Protein AF-A0A1W9T4Q8-F1 (afdb_monomer_lite)

pLDDT: mean 78.29, std 15.4, range [43.72, 95.75]

Radius of gyration: 30.04 Å; chains: 1; bounding box: 105×47×65 Å

Foldseek 3Di:
DDPPDDDPVVVVVVVVVVVVVVVVVVVVVVCVVVVPPPPPPPQPFDWQDDQLQLAQDQDVSADPFAIFTDRPVVPVVPDDPPLQQADDDPRDGPDDPVPDDPPPPCSDPSVAAGSPDPRTPVNSCLVSQLVVLVVLVVVVDDPPPDDPSVVVDDPPSDRRDNDRCSGRVDDSPPDDD

Structure (mmCIF, N/CA/C/O backbone):
data_AF-A0A1W9T4Q8-F1
#
_entry.id   AF-A0A1W9T4Q8-F1
#
loop_
_atom_site.group_PDB
_atom_site.id
_atom_site.type_symbol
_atom_site.label_atom_id
_atom_site.label_alt_id
_atom_site.label_comp_id
_atom_site.label_asym_id
_atom_site.label_entity_id
_atom_site.label_seq_id
_atom_site.pdbx_PDB_ins_code
_atom_site.Cartn_x
_atom_site.Cartn_y
_atom_site.Cartn_z
_atom_site.occupancy
_atom_site.B_iso_or_equiv
_atom_site.auth_seq_id
_atom_site.auth_comp_id
_atom_site.auth_asym_id
_atom_site.auth_atom_id
_atom_site.pdbx_PDB_model_num
ATOM 1 N N . MET A 1 1 ? 83.096 -18.795 -22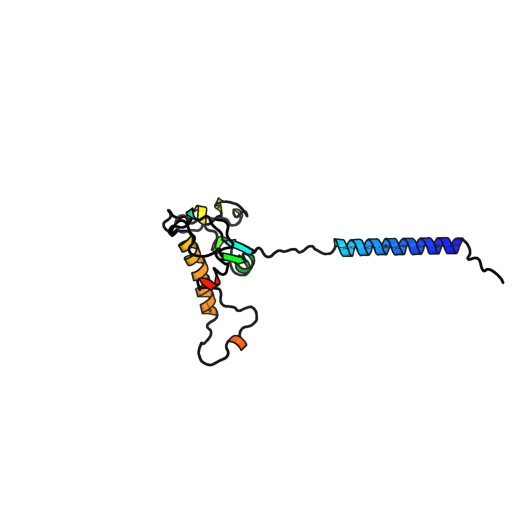.748 1.00 44.22 1 MET A N 1
ATOM 2 C CA . MET A 1 1 ? 81.707 -18.544 -22.304 1.00 44.22 1 MET A CA 1
ATOM 3 C C . MET A 1 1 ? 80.786 -18.872 -23.478 1.00 44.22 1 MET A C 1
ATOM 5 O O . MET A 1 1 ? 80.723 -18.096 -24.418 1.00 44.22 1 MET A O 1
ATOM 9 N N . ILE A 1 2 ? 80.210 -20.081 -23.525 1.00 46.19 2 ILE A N 1
ATOM 10 C CA . ILE A 1 2 ? 79.411 -20.547 -24.677 1.00 46.19 2 ILE A CA 1
ATOM 11 C C . ILE A 1 2 ? 77.985 -20.009 -24.522 1.00 46.19 2 ILE A C 1
ATOM 13 O O . ILE A 1 2 ? 77.239 -20.465 -23.655 1.00 46.19 2 ILE A O 1
ATOM 17 N N . LEU A 1 3 ? 77.610 -19.033 -25.349 1.00 53.00 3 LEU A N 1
ATOM 18 C CA . LEU A 1 3 ? 76.241 -18.530 -25.433 1.00 53.00 3 LEU A CA 1
ATOM 19 C C . LEU A 1 3 ? 75.368 -19.594 -26.116 1.00 53.00 3 LEU A C 1
ATOM 21 O O . LEU A 1 3 ? 75.405 -19.774 -27.331 1.00 53.00 3 LEU A O 1
ATOM 25 N N . ARG A 1 4 ? 74.591 -20.343 -25.323 1.00 55.97 4 ARG A N 1
ATOM 26 C CA . ARG A 1 4 ? 73.547 -21.244 -25.835 1.00 55.97 4 ARG A CA 1
ATOM 27 C C . ARG A 1 4 ? 72.401 -20.405 -26.409 1.00 55.97 4 ARG A C 1
ATOM 29 O O . ARG A 1 4 ? 71.456 -20.069 -25.697 1.00 55.97 4 ARG A O 1
ATOM 36 N N . HIS A 1 5 ? 72.472 -20.069 -27.692 1.00 61.81 5 HIS A N 1
ATOM 37 C CA . HIS A 1 5 ? 71.336 -19.495 -28.411 1.00 61.81 5 HIS A CA 1
ATOM 38 C C . HIS A 1 5 ? 70.244 -20.565 -28.561 1.00 61.81 5 HIS A C 1
ATOM 40 O O . HIS A 1 5 ? 70.493 -21.653 -29.080 1.00 61.81 5 HIS A O 1
ATOM 46 N N . ARG A 1 6 ? 69.034 -20.291 -28.049 1.00 60.47 6 ARG A N 1
ATOM 47 C CA . ARG A 1 6 ? 67.893 -21.206 -28.212 1.00 60.47 6 ARG A CA 1
ATOM 48 C C . ARG A 1 6 ? 67.550 -21.310 -29.705 1.00 60.47 6 ARG A C 1
ATOM 50 O O . ARG A 1 6 ? 67.482 -20.274 -30.361 1.00 60.47 6 ARG A O 1
ATOM 57 N N . PRO A 1 7 ? 67.306 -22.517 -30.244 1.00 64.44 7 PRO A N 1
ATOM 58 C CA . PRO A 1 7 ? 67.001 -22.687 -31.659 1.00 64.44 7 PRO A CA 1
ATOM 59 C C . PRO A 1 7 ? 65.702 -21.956 -32.022 1.00 64.44 7 PRO A C 1
ATOM 61 O O . PRO A 1 7 ? 64.695 -22.083 -31.325 1.00 64.44 7 PRO A O 1
ATOM 64 N N . TRP A 1 8 ? 65.729 -21.211 -33.128 1.00 57.06 8 TRP A N 1
ATOM 65 C CA . TRP A 1 8 ? 64.662 -20.321 -33.610 1.00 57.06 8 TRP A CA 1
ATOM 66 C C . TRP A 1 8 ? 63.258 -20.969 -33.609 1.00 57.06 8 TRP A C 1
ATOM 68 O O . TRP A 1 8 ? 62.307 -20.392 -33.087 1.00 57.06 8 TRP A O 1
ATOM 78 N N . LYS A 1 9 ? 63.147 -22.244 -34.013 1.00 59.69 9 LYS A N 1
ATOM 79 C CA . LYS A 1 9 ? 61.883 -23.016 -33.986 1.00 59.69 9 LYS A CA 1
ATOM 80 C C . LYS A 1 9 ? 61.285 -23.220 -32.582 1.00 59.69 9 LYS A C 1
ATOM 82 O O . LYS A 1 9 ? 60.075 -23.387 -32.443 1.00 59.69 9 LYS A O 1
ATOM 87 N N . VAL A 1 10 ? 62.109 -23.240 -31.531 1.00 63.06 10 VAL A N 1
ATOM 88 C CA . VAL A 1 10 ? 61.643 -23.350 -30.134 1.00 63.06 10 VAL A CA 1
ATOM 89 C C . VAL A 1 10 ? 61.103 -22.007 -29.646 1.00 63.06 10 VAL A C 1
ATOM 91 O O . VAL A 1 10 ? 60.123 -21.983 -28.905 1.00 63.06 10 VAL A O 1
ATOM 94 N N . GLN A 1 11 ? 61.682 -20.891 -30.094 1.00 61.97 11 GLN A N 1
ATOM 95 C CA . GLN A 1 11 ? 61.203 -19.554 -29.740 1.00 61.97 11 GLN A CA 1
ATOM 96 C C . GLN A 1 11 ? 59.838 -19.253 -30.373 1.00 61.97 11 GLN A C 1
ATOM 98 O O . GLN A 1 11 ? 58.956 -18.760 -29.673 1.00 61.97 11 GLN A O 1
ATOM 103 N N . GLU A 1 12 ? 59.620 -19.634 -31.634 1.00 67.00 12 GLU A N 1
ATOM 104 C CA . GLU A 1 12 ? 58.322 -19.471 -32.306 1.00 67.00 12 GLU A CA 1
ATOM 105 C C . GLU A 1 12 ? 57.217 -20.313 -31.663 1.00 67.00 12 GLU A C 1
ATOM 107 O O . GLU A 1 12 ? 56.138 -19.797 -31.376 1.00 67.00 12 GLU A O 1
ATOM 112 N N . LYS A 1 13 ? 57.493 -21.590 -31.352 1.00 66.31 13 LYS A N 1
ATOM 113 C CA . LYS A 1 13 ? 56.533 -22.445 -30.636 1.00 66.31 13 LYS A CA 1
ATOM 114 C C . LYS A 1 13 ? 56.183 -21.873 -29.265 1.00 66.31 13 LYS A C 1
ATOM 116 O O . LYS A 1 13 ? 55.012 -21.839 -28.904 1.00 66.31 13 LYS A O 1
ATOM 121 N N . MET A 1 14 ? 57.172 -21.391 -28.512 1.00 65.44 14 MET A N 1
ATOM 122 C CA . MET A 1 14 ? 56.931 -20.748 -27.217 1.00 65.44 14 MET A CA 1
ATOM 123 C C . MET A 1 14 ? 56.132 -19.445 -27.354 1.00 65.44 14 MET A C 1
ATOM 125 O O . MET A 1 14 ? 55.281 -19.172 -26.510 1.00 65.44 14 MET A O 1
ATOM 129 N N . TYR A 1 15 ? 56.373 -18.655 -28.403 1.00 70.75 15 TYR A N 1
ATOM 130 C CA . TYR A 1 15 ? 55.613 -17.438 -28.692 1.00 70.75 15 TYR A CA 1
ATOM 131 C C . TYR A 1 15 ? 54.149 -17.752 -29.032 1.00 70.75 15 TYR A C 1
ATOM 133 O O . TYR A 1 15 ? 53.247 -17.145 -28.457 1.00 70.75 15 TYR A O 1
ATOM 141 N N . PHE A 1 16 ? 53.900 -18.759 -29.873 1.00 68.69 16 PHE A N 1
ATOM 142 C CA . PHE A 1 16 ? 52.547 -19.194 -30.238 1.00 68.69 16 PHE A CA 1
ATOM 143 C C . PHE A 1 16 ? 51.767 -19.754 -29.039 1.00 68.69 16 PHE A C 1
ATOM 145 O O . PHE A 1 16 ? 50.599 -19.428 -28.849 1.00 68.69 16 PHE A O 1
ATOM 152 N N . GLN A 1 17 ? 52.426 -20.542 -28.183 1.00 72.81 17 GLN A N 1
ATOM 153 C CA . GLN A 1 17 ? 51.824 -21.089 -26.961 1.00 72.81 17 GLN A CA 1
ATOM 154 C C . GLN A 1 17 ? 51.472 -19.987 -25.950 1.00 72.81 17 GLN A C 1
ATOM 156 O O . GLN A 1 17 ? 50.377 -19.988 -25.395 1.00 72.81 17 GLN A O 1
ATOM 161 N N . LYS A 1 18 ? 52.352 -18.992 -25.765 1.00 75.06 18 LYS A N 1
ATOM 162 C CA . LYS A 1 18 ? 52.059 -17.820 -24.924 1.00 75.06 18 LYS A CA 1
ATOM 163 C C . LYS A 1 18 ? 50.916 -16.982 -25.496 1.00 75.06 18 LYS A C 1
ATOM 165 O O . LYS A 1 18 ? 50.028 -16.596 -24.748 1.00 75.06 18 LYS A O 1
ATOM 170 N N . LYS A 1 19 ? 50.898 -16.740 -26.811 1.00 79.69 19 LYS A N 1
ATOM 171 C CA . LYS A 1 19 ? 49.820 -16.002 -27.486 1.00 79.69 19 LYS A CA 1
ATOM 172 C C . LYS A 1 19 ? 48.462 -16.685 -27.287 1.00 79.69 19 LYS A C 1
ATOM 174 O O . LYS A 1 19 ? 47.516 -16.020 -26.887 1.00 79.69 19 LYS A O 1
ATOM 179 N N . ASN A 1 20 ? 48.380 -18.002 -27.480 1.00 78.19 20 ASN A N 1
ATOM 180 C CA . ASN A 1 20 ? 47.142 -18.761 -27.274 1.00 78.19 20 ASN A CA 1
ATOM 181 C C . ASN A 1 20 ? 46.705 -18.788 -25.800 1.00 78.19 20 ASN A C 1
ATOM 183 O O . ASN A 1 20 ? 45.507 -18.736 -25.522 1.00 78.19 20 ASN A O 1
ATOM 187 N N . PHE A 1 21 ? 47.656 -18.808 -24.859 1.00 86.88 21 PHE A N 1
ATOM 188 C CA . PHE A 1 21 ? 47.375 -18.685 -23.428 1.00 86.88 21 PHE A CA 1
ATOM 189 C C . PHE A 1 21 ? 46.749 -17.325 -23.088 1.00 86.88 21 PHE A C 1
ATOM 191 O O . PHE A 1 21 ? 45.697 -17.285 -22.459 1.00 86.88 21 PHE A O 1
ATOM 198 N N . TYR A 1 22 ? 47.332 -16.219 -23.564 1.00 88.69 22 TYR A N 1
ATOM 199 C CA . TYR A 1 22 ? 46.775 -14.881 -23.334 1.00 88.69 22 TYR A CA 1
ATOM 200 C C . TYR A 1 22 ? 45.426 -14.678 -24.030 1.00 88.69 22 TYR A C 1
ATOM 202 O O . TYR A 1 22 ? 44.530 -14.095 -23.432 1.00 88.69 22 TYR A O 1
ATOM 210 N N . ILE A 1 23 ? 45.244 -15.201 -25.248 1.00 86.88 23 ILE A N 1
ATOM 211 C CA . ILE A 1 23 ? 43.948 -15.171 -25.944 1.00 86.88 23 ILE A CA 1
ATOM 212 C C . ILE A 1 23 ? 42.888 -15.911 -25.118 1.00 86.88 23 ILE A C 1
ATOM 214 O O . ILE A 1 23 ? 41.817 -15.366 -24.875 1.00 86.88 23 ILE A O 1
ATOM 218 N N . SER A 1 24 ? 43.202 -17.110 -24.622 1.00 85.06 24 SER A N 1
ATOM 219 C CA . SER A 1 24 ? 42.275 -17.889 -23.788 1.00 85.06 24 SER A CA 1
ATOM 220 C C . SER A 1 24 ? 41.942 -17.170 -22.477 1.00 85.06 24 SER A C 1
ATOM 222 O O . SER A 1 24 ? 40.789 -17.160 -22.060 1.00 85.06 24 SER A O 1
ATOM 224 N N . LEU A 1 25 ? 42.927 -16.515 -21.854 1.00 87.94 25 LEU A N 1
ATOM 225 C CA . LEU A 1 25 ? 42.742 -15.748 -20.620 1.00 87.94 25 LEU A CA 1
ATOM 226 C C . LEU A 1 25 ? 41.835 -14.526 -20.846 1.00 87.94 25 LEU A C 1
ATOM 228 O O . LEU A 1 25 ? 40.964 -14.257 -20.025 1.00 87.94 25 LEU A O 1
ATOM 232 N N . VAL A 1 26 ? 41.972 -13.843 -21.988 1.00 87.56 26 VAL A N 1
ATOM 233 C CA . VAL A 1 26 ? 41.084 -12.738 -22.390 1.00 87.56 26 VAL A CA 1
ATOM 234 C C . VAL A 1 26 ? 39.660 -13.231 -22.653 1.00 87.56 26 VAL A C 1
ATOM 236 O O . VAL A 1 26 ? 38.717 -12.595 -22.195 1.00 87.56 26 VAL A O 1
ATOM 239 N N . PHE A 1 27 ? 39.483 -14.372 -23.328 1.00 85.31 27 PHE A N 1
ATOM 240 C CA . PHE A 1 27 ? 38.151 -14.950 -23.540 1.00 85.31 27 PHE A CA 1
ATOM 241 C C . PHE A 1 27 ? 37.481 -15.357 -22.221 1.00 85.31 27 PHE A C 1
ATOM 243 O O . PHE A 1 27 ? 36.312 -15.046 -22.019 1.00 85.31 27 PHE A O 1
ATOM 250 N N . ILE A 1 28 ? 38.212 -15.985 -21.295 1.00 84.88 28 ILE A N 1
ATOM 251 C CA . ILE A 1 28 ? 37.684 -16.343 -19.968 1.00 84.88 28 ILE A CA 1
ATOM 252 C C . ILE A 1 28 ? 37.300 -15.088 -19.179 1.00 84.88 28 ILE A C 1
ATOM 254 O O . ILE A 1 28 ? 36.233 -15.057 -18.575 1.00 84.88 28 ILE A O 1
ATOM 258 N N . LEU A 1 29 ? 38.124 -14.037 -19.218 1.00 82.56 29 LEU A N 1
ATOM 259 C CA . LEU A 1 29 ? 37.812 -12.766 -18.567 1.00 82.56 29 LEU A CA 1
ATOM 260 C C . LEU A 1 29 ? 36.574 -12.101 -19.191 1.00 82.56 29 LEU A C 1
ATOM 262 O O . LEU A 1 29 ? 35.736 -11.578 -18.469 1.00 82.56 29 LEU A O 1
ATOM 266 N N . PHE A 1 30 ? 36.423 -12.169 -20.516 1.00 81.06 30 PHE A N 1
ATOM 267 C CA . PHE A 1 30 ? 35.246 -11.657 -21.217 1.00 81.06 30 PHE A CA 1
ATOM 268 C C . PHE A 1 30 ? 33.970 -12.398 -20.804 1.00 81.06 30 PHE A C 1
ATOM 270 O O . PHE A 1 30 ? 32.985 -11.750 -20.476 1.00 81.06 30 PHE A O 1
ATOM 277 N N . PHE A 1 31 ? 33.992 -13.733 -20.726 1.00 74.94 31 PHE A N 1
ATOM 278 C CA . PHE A 1 31 ? 32.846 -14.509 -20.237 1.00 74.94 31 PHE A CA 1
ATOM 279 C C . PHE A 1 31 ? 32.599 -14.340 -18.731 1.00 74.94 31 PHE A C 1
ATOM 281 O O . PHE A 1 31 ? 31.451 -14.375 -18.308 1.00 74.94 31 PHE A O 1
ATOM 288 N N . ALA A 1 32 ? 33.634 -14.110 -17.921 1.00 74.19 32 ALA A N 1
ATOM 289 C CA . ALA A 1 32 ? 33.480 -13.832 -16.494 1.00 74.19 32 ALA A CA 1
ATOM 290 C C . ALA A 1 32 ? 32.894 -12.437 -16.222 1.00 74.19 32 ALA A C 1
ATOM 292 O O . ALA A 1 32 ? 32.194 -12.268 -15.233 1.00 74.19 32 ALA A O 1
ATOM 293 N N . VAL A 1 33 ? 33.163 -11.451 -17.086 1.00 70.50 33 VAL A N 1
ATOM 294 C CA . VAL A 1 33 ? 32.613 -10.088 -16.977 1.00 70.50 33 VAL A CA 1
ATOM 295 C C . VAL A 1 33 ? 31.235 -9.981 -17.641 1.00 70.50 33 VAL A C 1
ATOM 297 O O . VAL A 1 33 ? 30.344 -9.360 -17.078 1.00 70.50 33 VAL A O 1
ATOM 300 N N . ALA A 1 34 ? 31.030 -10.610 -18.803 1.00 65.69 34 ALA A N 1
ATOM 301 C CA . ALA A 1 34 ? 29.749 -10.607 -19.520 1.00 65.69 34 ALA A CA 1
ATOM 302 C C . ALA A 1 34 ? 28.736 -11.628 -18.970 1.00 65.69 34 ALA A C 1
ATOM 304 O O . ALA A 1 34 ? 27.548 -11.530 -19.253 1.00 65.69 34 ALA A O 1
ATOM 305 N N . GLY A 1 35 ? 29.206 -12.622 -18.211 1.00 59.62 35 GLY A N 1
ATOM 306 C CA . GLY A 1 35 ? 28.391 -13.658 -17.582 1.00 59.62 35 GLY A CA 1
ATOM 307 C C . GLY A 1 35 ? 27.988 -13.349 -16.145 1.00 59.62 35 GLY A C 1
ATOM 308 O O . GLY A 1 35 ? 27.420 -14.227 -15.505 1.00 59.62 35 GLY A O 1
ATOM 309 N N . ILE A 1 36 ? 28.273 -12.148 -15.625 1.00 64.94 36 ILE A N 1
ATOM 310 C CA . ILE A 1 36 ? 27.591 -11.648 -14.429 1.00 64.94 36 ILE A CA 1
ATOM 311 C C . ILE A 1 36 ? 26.190 -11.297 -14.915 1.00 64.94 36 ILE A C 1
ATOM 313 O O . ILE A 1 36 ? 26.052 -10.306 -15.636 1.00 64.94 36 ILE A O 1
ATOM 317 N N . PRO A 1 37 ? 25.149 -12.086 -14.591 1.00 58.78 37 PRO A N 1
ATOM 318 C CA . PRO A 1 37 ? 23.805 -11.628 -14.847 1.00 58.78 37 PRO A CA 1
ATOM 319 C C . PRO A 1 37 ? 23.693 -10.351 -14.031 1.00 58.78 37 PRO A C 1
ATOM 321 O O . PRO A 1 37 ? 23.827 -10.375 -12.805 1.00 58.78 37 PRO A O 1
ATOM 324 N N . THR A 1 38 ? 23.474 -9.224 -14.692 1.00 57.25 38 THR A N 1
ATOM 325 C CA . THR A 1 38 ? 22.870 -8.072 -14.040 1.00 57.25 38 THR A CA 1
ATOM 326 C C . THR A 1 38 ? 21.437 -8.469 -13.711 1.00 57.25 38 THR A C 1
ATOM 328 O O . THR A 1 38 ? 20.487 -7.983 -14.312 1.00 57.25 38 THR A O 1
ATOM 331 N N . ALA A 1 39 ? 21.286 -9.393 -12.765 1.00 54.00 39 ALA A N 1
ATOM 332 C CA . ALA A 1 39 ? 20.088 -9.580 -11.982 1.00 54.00 39 ALA A CA 1
ATOM 333 C C . ALA A 1 39 ? 20.026 -8.392 -11.017 1.00 54.00 39 ALA A C 1
ATOM 335 O O . ALA A 1 39 ? 20.160 -8.528 -9.806 1.00 54.00 39 ALA A O 1
ATOM 336 N N . LEU A 1 40 ? 19.865 -7.197 -11.583 1.00 55.59 40 LEU A N 1
ATOM 337 C CA . LEU A 1 40 ? 19.152 -6.130 -10.912 1.00 55.59 40 LEU A CA 1
ATOM 338 C C . LEU A 1 40 ? 17.671 -6.483 -11.072 1.00 55.59 40 LEU A C 1
ATOM 340 O O . LEU A 1 40 ? 16.945 -5.805 -11.785 1.00 55.59 40 LEU A O 1
ATOM 344 N N . ALA A 1 41 ? 17.242 -7.592 -10.467 1.00 53.41 41 ALA A N 1
ATOM 345 C CA . ALA A 1 41 ? 15.853 -7.694 -10.063 1.00 53.41 41 ALA A CA 1
ATOM 346 C C . ALA A 1 41 ? 15.737 -6.671 -8.930 1.00 53.41 41 ALA A C 1
ATOM 348 O O . ALA A 1 41 ? 16.078 -6.952 -7.782 1.00 53.41 41 ALA A O 1
ATOM 349 N N . GLN A 1 42 ? 15.499 -5.412 -9.300 1.00 51.94 42 GLN A N 1
ATOM 350 C CA . GLN A 1 42 ? 15.128 -4.405 -8.325 1.00 51.94 42 GLN A CA 1
ATOM 351 C C . GLN A 1 42 ? 13.761 -4.840 -7.838 1.00 51.94 42 GLN A C 1
ATOM 353 O O . GLN A 1 42 ? 12.854 -4.956 -8.652 1.00 51.94 42 GLN A O 1
ATOM 358 N N . THR A 1 43 ? 13.650 -5.110 -6.542 1.00 57.94 43 THR A N 1
ATOM 359 C CA . THR A 1 43 ? 12.351 -5.297 -5.911 1.00 57.94 43 THR A CA 1
ATOM 360 C C . THR A 1 43 ? 11.507 -4.077 -6.254 1.00 57.94 43 THR A C 1
ATOM 362 O O . THR A 1 43 ? 11.933 -2.953 -5.961 1.00 57.94 43 THR A O 1
ATOM 365 N N . GLU A 1 44 ? 10.370 -4.268 -6.913 1.00 70.81 44 GLU A N 1
ATOM 366 C CA . GLU A 1 44 ? 9.442 -3.178 -7.228 1.00 70.81 44 GLU A CA 1
ATOM 367 C C . GLU A 1 44 ? 8.807 -2.631 -5.939 1.00 70.81 44 GLU A C 1
ATOM 369 O O . GLU A 1 44 ? 7.720 -3.005 -5.495 1.00 70.81 44 GLU A O 1
ATOM 374 N N . GLU A 1 45 ? 9.535 -1.730 -5.282 1.00 80.56 45 GLU A N 1
ATOM 375 C CA . GLU A 1 45 ? 8.982 -0.865 -4.252 1.00 80.56 45 GLU A CA 1
ATOM 376 C C . GLU A 1 45 ? 8.257 0.297 -4.933 1.00 80.56 45 GLU A C 1
ATOM 378 O O . GLU A 1 45 ? 8.871 1.224 -5.467 1.00 80.56 45 GLU A O 1
ATOM 383 N N . ILE A 1 46 ? 6.930 0.252 -4.898 1.00 87.00 46 ILE A N 1
ATOM 384 C CA . ILE A 1 46 ? 6.058 1.287 -5.439 1.00 87.00 46 ILE A CA 1
ATOM 385 C C . ILE A 1 46 ? 5.820 2.338 -4.358 1.00 87.00 46 ILE A C 1
ATOM 387 O O . ILE A 1 46 ? 5.512 2.030 -3.207 1.00 87.00 46 ILE A O 1
ATOM 391 N N . LEU A 1 47 ? 5.924 3.614 -4.722 1.00 90.62 47 LEU A N 1
ATOM 392 C CA . LEU A 1 47 ? 5.509 4.702 -3.846 1.00 90.62 47 LEU A CA 1
ATOM 393 C C . LEU A 1 47 ? 4.039 5.039 -4.119 1.00 90.62 47 LEU A C 1
ATOM 395 O O . LEU A 1 47 ? 3.720 5.666 -5.128 1.00 90.62 47 LEU A O 1
ATOM 399 N N . LEU A 1 48 ? 3.144 4.695 -3.191 1.00 91.00 48 LEU A N 1
ATOM 400 C CA . LEU A 1 48 ? 1.733 5.077 -3.266 1.00 91.00 48 LEU A CA 1
ATOM 401 C C . LEU A 1 48 ? 1.588 6.568 -2.939 1.00 91.00 48 LEU A C 1
ATOM 403 O O . LEU A 1 48 ? 1.461 6.983 -1.781 1.00 91.00 48 LEU A O 1
ATOM 407 N N . ASN A 1 49 ? 1.644 7.379 -3.992 1.00 89.94 49 ASN A N 1
ATOM 408 C CA . ASN A 1 49 ? 1.681 8.833 -3.948 1.00 89.94 49 ASN A CA 1
ATOM 409 C C . ASN A 1 49 ? 0.682 9.414 -4.960 1.00 89.94 49 ASN A C 1
ATOM 411 O O . ASN A 1 49 ? 1.062 9.830 -6.046 1.00 89.94 49 ASN A O 1
ATOM 415 N N . HIS A 1 50 ? -0.597 9.420 -4.592 1.00 88.50 50 HIS A N 1
ATOM 416 C CA . HIS A 1 50 ? -1.668 9.942 -5.441 1.00 88.50 50 HIS A CA 1
ATOM 417 C C . HIS A 1 50 ? -1.853 11.451 -5.267 1.00 88.50 50 HIS A C 1
ATOM 419 O O . HIS A 1 50 ? -1.547 12.002 -4.202 1.00 88.50 50 HIS A O 1
ATOM 425 N N . ASP A 1 51 ? -2.402 12.098 -6.294 1.00 86.44 51 ASP A N 1
ATOM 426 C CA . ASP A 1 51 ? -2.692 13.529 -6.290 1.00 86.44 51 ASP A CA 1
ATOM 427 C C . ASP A 1 51 ? -3.621 13.925 -5.146 1.00 86.44 51 ASP A C 1
ATOM 429 O O . ASP A 1 51 ? -4.497 13.175 -4.710 1.00 86.44 51 ASP A O 1
ATOM 433 N N . ILE A 1 52 ? -3.431 15.143 -4.642 1.00 83.69 52 ILE A N 1
ATOM 434 C CA . ILE A 1 52 ? -4.189 15.624 -3.489 1.00 83.69 52 ILE A CA 1
ATOM 435 C C . ILE A 1 52 ? -5.694 15.731 -3.780 1.00 83.69 52 ILE A C 1
ATOM 437 O O . ILE A 1 52 ? -6.513 15.477 -2.896 1.00 83.69 52 ILE A O 1
ATOM 441 N N . ASP A 1 53 ? -6.065 16.001 -5.030 1.00 84.88 53 ASP A N 1
ATOM 442 C CA . ASP A 1 53 ? -7.457 16.127 -5.478 1.00 84.88 53 ASP A CA 1
ATOM 443 C C . ASP A 1 53 ? -8.237 14.800 -5.431 1.00 84.88 53 ASP A C 1
ATOM 445 O O . ASP A 1 53 ? -9.474 14.794 -5.421 1.00 84.88 53 ASP A O 1
ATOM 449 N N . CYS A 1 54 ? -7.530 13.670 -5.334 1.00 85.06 54 CYS A N 1
ATOM 450 C CA . CYS A 1 54 ? -8.117 12.345 -5.149 1.00 85.06 54 CYS A CA 1
ATOM 451 C C . CYS A 1 54 ? -8.720 12.144 -3.749 1.00 85.06 54 CYS A C 1
ATOM 453 O O . CYS A 1 54 ? -9.539 11.247 -3.552 1.00 85.06 54 CYS A O 1
ATOM 455 N N . PHE A 1 55 ? -8.340 12.967 -2.768 1.00 85.38 55 PHE A N 1
ATOM 456 C CA . PHE A 1 55 ? -8.750 12.814 -1.374 1.00 85.38 55 PHE A CA 1
ATOM 457 C C . PHE A 1 55 ? -9.873 13.788 -1.010 1.00 85.38 55 PHE A C 1
ATOM 459 O O . PHE A 1 55 ? -9.813 14.978 -1.314 1.00 85.38 55 PHE A O 1
ATOM 466 N N . GLN A 1 56 ? -10.904 13.307 -0.307 1.00 76.56 56 GLN A N 1
ATOM 467 C CA . GLN A 1 56 ? -12.048 14.142 0.080 1.00 76.56 56 GLN A CA 1
ATOM 468 C C . GLN A 1 56 ? -11.698 15.166 1.180 1.00 76.56 56 GLN A C 1
ATOM 470 O O . GLN A 1 56 ? -12.348 16.207 1.298 1.00 76.56 56 GLN A O 1
ATOM 475 N N . LYS A 1 57 ? -10.674 14.891 2.004 1.00 67.75 57 LYS A N 1
ATOM 476 C CA . LYS A 1 57 ? -10.357 15.658 3.220 1.00 67.75 57 LYS A CA 1
ATOM 477 C C . LYS A 1 57 ? -8.964 16.293 3.190 1.00 67.75 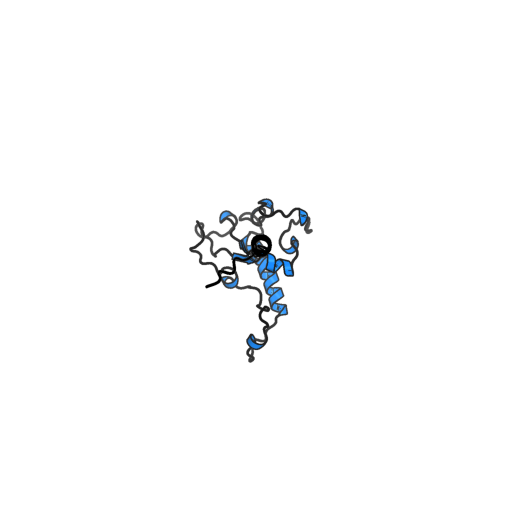57 LYS A C 1
ATOM 479 O O . LYS A 1 57 ? -8.067 15.918 3.953 1.00 67.75 57 LYS A O 1
ATOM 484 N N . ASN A 1 58 ? -8.826 17.347 2.396 1.00 65.56 58 ASN A N 1
ATOM 485 C CA . ASN A 1 58 ? -7.617 18.167 2.357 1.00 65.56 58 ASN A CA 1
ATOM 486 C C . ASN A 1 58 ? -7.747 19.334 3.340 1.00 65.56 58 ASN A C 1
ATOM 488 O O . ASN A 1 58 ? -8.530 20.260 3.142 1.00 65.56 58 ASN A O 1
ATOM 492 N N . ILE A 1 59 ? -6.999 19.292 4.445 1.00 60.69 59 ILE A N 1
ATOM 493 C CA . ILE A 1 59 ? -6.937 20.432 5.367 1.00 60.69 59 ILE A CA 1
ATOM 494 C C . ILE A 1 59 ? -5.985 21.452 4.742 1.00 60.69 59 ILE A C 1
ATOM 496 O O . ILE A 1 59 ? -4.773 21.244 4.773 1.00 60.69 59 ILE A O 1
ATOM 500 N N . ASN A 1 60 ? -6.527 22.546 4.200 1.00 66.94 60 ASN A N 1
ATOM 501 C CA . ASN A 1 60 ? -5.768 23.616 3.536 1.00 66.94 60 ASN A CA 1
ATOM 502 C C . ASN A 1 60 ? -4.863 23.101 2.399 1.00 66.94 60 ASN A C 1
ATOM 504 O O . ASN A 1 60 ? -3.678 23.435 2.389 1.00 66.94 60 ASN A O 1
ATOM 508 N N . ASP A 1 61 ? -5.383 22.232 1.525 1.00 70.00 61 ASP A N 1
ATOM 509 C CA . ASP A 1 61 ? -4.629 21.645 0.403 1.00 70.00 61 ASP A CA 1
ATOM 510 C C . ASP A 1 61 ? -3.332 20.950 0.845 1.00 70.00 61 ASP A C 1
ATOM 512 O O . ASP A 1 61 ? -2.309 20.965 0.167 1.00 70.00 61 ASP A O 1
ATOM 516 N N . LYS A 1 62 ? -3.359 20.327 2.032 1.00 74.50 62 LYS A N 1
ATOM 517 C CA . LYS A 1 62 ? -2.248 19.521 2.546 1.00 74.50 62 LYS A CA 1
ATOM 518 C C . LYS A 1 62 ? -2.700 18.116 2.889 1.00 74.50 62 LYS A C 1
ATOM 520 O O . LYS A 1 62 ? -3.679 17.914 3.611 1.00 74.50 62 LYS A O 1
ATOM 525 N N . ARG A 1 63 ? -1.885 17.144 2.480 1.00 78.31 63 ARG A N 1
ATOM 526 C CA . ARG A 1 63 ? -2.036 15.747 2.896 1.00 78.31 63 ARG A CA 1
ATOM 527 C C . ARG A 1 63 ? -1.863 15.614 4.401 1.00 78.31 63 ARG A C 1
ATOM 529 O O . ARG A 1 63 ? -0.964 16.216 4.998 1.00 78.31 63 ARG A O 1
ATOM 536 N N . GLN A 1 64 ? -2.708 14.816 5.040 1.00 84.06 64 GLN A N 1
ATOM 537 C CA . GLN A 1 64 ? -2.633 14.604 6.489 1.00 84.06 64 GLN A CA 1
ATOM 538 C C . GLN A 1 64 ? -1.480 13.672 6.878 1.00 84.06 64 GLN A C 1
ATOM 540 O O . GLN A 1 64 ? -0.905 13.827 7.957 1.00 84.06 64 GLN A O 1
ATOM 545 N N . ARG A 1 65 ? -1.115 12.744 5.988 1.00 87.88 65 ARG A N 1
ATOM 546 C CA . ARG A 1 65 ? -0.041 11.759 6.151 1.00 87.88 65 ARG A CA 1
ATOM 547 C C . ARG A 1 65 ? 0.883 11.762 4.932 1.00 87.88 65 ARG A C 1
ATOM 549 O O . ARG A 1 65 ? 0.529 12.306 3.888 1.00 87.88 65 ARG A O 1
ATOM 556 N N . SER A 1 66 ? 2.079 11.209 5.099 1.00 89.88 66 SER A N 1
ATOM 557 C CA . SER A 1 66 ? 3.038 11.003 4.014 1.00 89.88 66 SER A CA 1
ATOM 558 C C . SER A 1 66 ? 2.604 9.861 3.092 1.00 89.88 66 SER A C 1
ATOM 560 O O . SER A 1 66 ? 1.713 9.083 3.430 1.00 89.88 66 SER A O 1
ATOM 562 N N . ALA A 1 67 ? 3.228 9.774 1.919 1.00 92.06 67 ALA A N 1
ATOM 563 C CA . ALA A 1 67 ? 3.059 8.647 1.010 1.00 92.06 67 ALA A CA 1
ATOM 564 C C . ALA A 1 67 ? 3.494 7.325 1.670 1.00 92.06 67 ALA A C 1
ATOM 566 O O . ALA A 1 67 ? 4.250 7.320 2.648 1.00 92.06 67 ALA A O 1
ATOM 567 N N . VAL A 1 68 ? 2.996 6.214 1.134 1.00 93.50 68 VAL A N 1
ATOM 568 C CA . VAL A 1 68 ? 3.267 4.866 1.648 1.00 93.50 68 VAL A CA 1
ATOM 569 C C . VAL A 1 68 ? 4.203 4.151 0.683 1.00 93.50 68 VAL A C 1
ATOM 571 O O . VAL A 1 68 ? 3.941 4.117 -0.516 1.00 93.50 68 VAL A O 1
ATOM 574 N N . MET A 1 69 ? 5.287 3.585 1.210 1.00 92.19 69 MET A N 1
ATOM 575 C CA . MET A 1 69 ? 6.111 2.632 0.464 1.00 92.19 69 MET A CA 1
ATOM 576 C C . MET A 1 69 ? 5.378 1.294 0.418 1.00 92.19 69 MET A C 1
ATOM 578 O O . MET A 1 69 ? 4.966 0.781 1.460 1.00 92.19 69 MET A O 1
ATOM 582 N N . PHE A 1 70 ? 5.219 0.740 -0.775 1.00 91.38 70 PHE A N 1
ATOM 583 C CA . PHE A 1 70 ? 4.462 -0.472 -1.024 1.00 91.38 70 PHE A CA 1
ATOM 584 C C . PHE A 1 70 ? 5.327 -1.484 -1.788 1.00 91.38 70 PHE A C 1
ATOM 586 O O . PHE A 1 70 ? 5.585 -1.292 -2.974 1.00 91.38 70 PHE A O 1
ATOM 593 N N . PRO A 1 71 ? 5.808 -2.550 -1.127 1.00 90.81 71 PRO A N 1
ATOM 594 C CA . PRO A 1 71 ? 6.557 -3.609 -1.796 1.00 90.81 71 PRO A CA 1
ATOM 595 C C . PRO A 1 71 ? 5.573 -4.513 -2.552 1.00 90.81 71 PRO A C 1
ATOM 597 O O . PRO A 1 71 ? 4.987 -5.413 -1.947 1.00 90.81 71 PRO A O 1
ATOM 600 N N . HIS A 1 72 ? 5.339 -4.252 -3.839 1.00 89.81 72 HIS A N 1
ATOM 601 C CA . HIS A 1 72 ? 4.295 -4.937 -4.612 1.00 89.81 72 HIS A CA 1
ATOM 602 C C . HIS A 1 72 ? 4.592 -6.436 -4.758 1.00 89.81 72 HIS A C 1
ATOM 604 O O . HIS A 1 72 ? 3.768 -7.256 -4.355 1.00 89.81 72 HIS A O 1
ATOM 610 N N . GLU A 1 73 ? 5.822 -6.789 -5.142 1.00 88.06 73 GLU A N 1
ATOM 611 C CA . GLU A 1 73 ? 6.330 -8.170 -5.184 1.00 88.06 73 GLU A CA 1
ATOM 612 C C . GLU A 1 73 ? 6.057 -8.970 -3.898 1.00 88.06 73 GLU A C 1
ATOM 614 O O . GLU A 1 73 ? 5.647 -10.125 -3.963 1.00 88.06 73 GLU A O 1
ATOM 619 N N . LEU A 1 74 ? 6.228 -8.358 -2.718 1.00 88.31 74 LEU A N 1
ATOM 620 C CA . LEU A 1 74 ? 6.000 -9.043 -1.437 1.00 88.31 74 LEU A CA 1
ATOM 621 C C . LEU A 1 74 ? 4.539 -9.483 -1.269 1.00 88.31 74 LEU A C 1
ATOM 623 O O . LEU A 1 74 ? 4.259 -10.478 -0.603 1.00 88.31 74 LEU A O 1
ATOM 627 N N . HIS A 1 75 ? 3.600 -8.724 -1.831 1.00 90.62 75 HIS A N 1
ATOM 628 C CA . HIS A 1 75 ? 2.180 -9.050 -1.759 1.00 90.62 75 HIS A CA 1
ATOM 629 C C . HIS A 1 75 ? 1.811 -10.153 -2.756 1.00 90.62 75 HIS A C 1
ATOM 631 O O . HIS A 1 75 ? 0.965 -10.986 -2.437 1.00 90.62 75 HIS A O 1
ATOM 637 N N . MET A 1 76 ? 2.493 -10.218 -3.902 1.00 90.19 76 MET A N 1
ATOM 638 C CA . MET A 1 76 ? 2.252 -11.226 -4.945 1.00 90.19 76 MET A CA 1
ATOM 639 C C . MET A 1 76 ? 2.660 -12.650 -4.531 1.00 90.19 76 MET A C 1
ATOM 641 O O . MET A 1 76 ? 2.242 -13.621 -5.152 1.00 90.19 76 MET A O 1
ATOM 645 N N . ASP A 1 77 ? 3.415 -12.812 -3.439 1.00 88.00 77 ASP A N 1
ATOM 646 C CA . ASP A 1 77 ? 3.695 -14.134 -2.859 1.00 88.00 77 ASP A CA 1
ATOM 647 C C . ASP A 1 77 ? 2.428 -14.841 -2.331 1.00 88.00 77 ASP A C 1
ATOM 649 O O . ASP A 1 77 ? 2.430 -16.062 -2.140 1.00 88.00 77 ASP A O 1
ATOM 653 N N . GLN A 1 78 ? 1.374 -14.083 -1.998 1.00 86.69 78 GLN A N 1
ATOM 654 C CA . GLN A 1 78 ? 0.171 -14.603 -1.328 1.00 86.69 78 GLN A CA 1
ATOM 655 C C . GLN A 1 78 ? -1.154 -14.078 -1.889 1.00 86.69 78 GLN A C 1
ATOM 657 O O . GLN A 1 78 ? -2.191 -14.625 -1.514 1.00 86.69 78 GLN A O 1
ATOM 662 N N . LEU A 1 79 ? -1.127 -13.031 -2.712 1.00 92.44 79 LEU A N 1
ATOM 663 C CA . LEU A 1 79 ? -2.302 -12.372 -3.277 1.00 92.44 79 LEU A CA 1
ATOM 664 C C . LEU A 1 79 ? -2.239 -12.401 -4.802 1.00 92.44 79 LEU A C 1
ATOM 666 O O . LEU A 1 79 ? -1.155 -12.323 -5.380 1.00 92.44 79 LEU A O 1
ATOM 670 N N . ASP A 1 80 ? -3.408 -12.454 -5.425 1.00 93.75 80 ASP A N 1
ATOM 671 C CA . ASP A 1 80 ? -3.570 -12.353 -6.870 1.00 93.75 80 ASP A CA 1
ATOM 672 C C . ASP A 1 80 ? -3.762 -10.885 -7.290 1.00 93.75 80 ASP A C 1
ATOM 674 O O . ASP A 1 80 ? -4.189 -10.034 -6.503 1.00 93.75 80 ASP A O 1
ATOM 678 N N . CYS A 1 81 ? -3.502 -10.568 -8.563 1.00 92.75 81 CYS A N 1
ATOM 679 C CA . CYS A 1 81 ? -3.641 -9.204 -9.089 1.00 92.75 81 CYS A CA 1
ATOM 680 C C . CYS A 1 81 ? -5.045 -8.628 -8.833 1.00 92.75 81 CYS A C 1
ATOM 682 O O . CYS A 1 81 ? -5.191 -7.455 -8.475 1.00 92.75 81 CYS A O 1
ATOM 684 N N . LEU A 1 82 ? -6.068 -9.482 -8.954 1.00 94.81 82 LEU A N 1
ATOM 685 C CA . LEU A 1 82 ? -7.476 -9.114 -8.815 1.00 94.81 82 LEU A CA 1
ATOM 686 C C . LEU A 1 82 ? -7.960 -8.965 -7.362 1.00 94.81 82 LEU A C 1
ATOM 688 O O . LEU A 1 82 ? -9.073 -8.484 -7.137 1.00 94.81 82 LEU A O 1
ATOM 692 N N . ASP A 1 83 ? -7.136 -9.335 -6.374 1.00 94.12 83 ASP A N 1
ATOM 693 C CA . ASP A 1 83 ? -7.425 -9.052 -4.962 1.00 94.12 83 ASP A CA 1
ATOM 694 C C . ASP A 1 83 ? -7.329 -7.548 -4.675 1.00 94.12 83 ASP A C 1
ATOM 696 O O . ASP A 1 83 ? -8.027 -7.024 -3.804 1.00 94.12 83 ASP A O 1
ATOM 700 N N . CYS A 1 84 ? -6.481 -6.845 -5.431 1.00 93.31 84 CYS A N 1
ATOM 701 C CA . CYS A 1 84 ? -6.297 -5.402 -5.335 1.00 93.31 84 CYS A CA 1
ATOM 702 C C . CYS A 1 84 ? -6.953 -4.668 -6.504 1.00 93.31 84 CYS A C 1
ATOM 704 O O . CYS A 1 84 ? -7.742 -3.746 -6.283 1.00 93.31 84 CYS A O 1
ATOM 706 N N . HIS A 1 85 ? -6.646 -5.076 -7.736 1.00 93.38 85 HIS A N 1
ATOM 707 C CA . HIS A 1 85 ? -7.187 -4.458 -8.938 1.00 93.38 85 HIS A CA 1
ATOM 708 C C . HIS A 1 85 ? -8.563 -5.024 -9.255 1.00 93.38 85 HIS A C 1
ATOM 710 O O . HIS A 1 85 ? -8.743 -6.219 -9.462 1.00 93.38 85 HIS A O 1
ATOM 716 N N . HIS A 1 86 ? -9.564 -4.158 -9.300 1.00 94.62 86 HIS A N 1
ATOM 717 C CA . HIS A 1 86 ? -10.924 -4.606 -9.522 1.00 94.62 86 HIS A CA 1
ATOM 718 C C . HIS A 1 86 ? -11.727 -3.608 -10.334 1.00 94.62 86 HIS A C 1
ATOM 720 O O . HIS A 1 86 ? -11.559 -2.395 -10.219 1.00 94.62 86 HIS A O 1
ATOM 726 N N . ILE A 1 87 ? -12.676 -4.150 -11.088 1.00 93.56 87 ILE A N 1
ATOM 727 C CA . ILE A 1 87 ? -13.777 -3.408 -11.686 1.00 93.56 87 ILE A CA 1
ATOM 728 C C . ILE A 1 87 ? -15.040 -4.183 -11.341 1.00 93.56 87 ILE A C 1
ATOM 730 O O . ILE A 1 87 ? -15.274 -5.268 -11.862 1.00 93.56 87 ILE A O 1
ATOM 734 N N . TYR A 1 88 ? -15.843 -3.649 -10.422 1.00 91.25 88 TYR A N 1
ATOM 735 C CA . TYR A 1 88 ? -17.069 -4.316 -9.994 1.00 91.25 88 TYR A CA 1
ATOM 736 C C . TYR A 1 88 ? -18.270 -3.874 -10.826 1.00 91.25 88 TYR A C 1
ATOM 738 O O . TYR A 1 88 ? -18.707 -2.725 -10.741 1.00 91.25 88 TYR A O 1
ATOM 746 N N . GLU A 1 89 ? -18.881 -4.823 -11.531 1.00 93.38 89 GLU A N 1
ATOM 747 C CA . GLU A 1 89 ? -20.166 -4.649 -12.202 1.00 93.38 89 GLU A CA 1
ATOM 748 C C . GLU A 1 89 ? -21.179 -5.650 -11.647 1.00 93.38 89 GLU A C 1
ATOM 750 O O . GLU A 1 89 ? -20.934 -6.849 -11.576 1.00 93.38 89 GLU A O 1
ATOM 755 N N . ASN A 1 90 ? -22.339 -5.160 -11.196 1.00 92.94 90 ASN A N 1
ATOM 756 C CA . ASN A 1 90 ? -23.397 -5.987 -10.591 1.00 92.94 90 ASN A CA 1
ATOM 757 C C . ASN A 1 90 ? -22.936 -6.892 -9.426 1.00 92.94 90 ASN A C 1
ATOM 759 O O . ASN A 1 90 ? -23.598 -7.877 -9.106 1.00 92.94 90 ASN A O 1
ATOM 763 N N . GLY A 1 91 ? -21.846 -6.518 -8.751 1.00 91.44 91 GLY A N 1
ATOM 764 C CA . GLY A 1 91 ? -21.280 -7.261 -7.623 1.00 91.44 91 GLY A CA 1
ATOM 765 C C . GLY A 1 91 ? -20.247 -8.322 -8.007 1.00 91.44 91 GLY A C 1
ATOM 766 O O . GLY A 1 91 ? -19.736 -8.988 -7.112 1.00 91.44 91 GLY A O 1
ATOM 767 N N . GLU A 1 92 ? -19.914 -8.458 -9.289 1.00 94.88 92 GLU A N 1
ATOM 768 C CA . GLU A 1 92 ? -18.858 -9.345 -9.781 1.00 94.88 92 GLU A CA 1
ATOM 769 C C . GLU A 1 92 ? -17.662 -8.516 -10.252 1.00 94.88 92 GLU A C 1
ATOM 771 O O . GLU A 1 92 ? -17.845 -7.446 -10.837 1.00 94.88 92 GLU A O 1
ATOM 776 N N . ASN A 1 93 ? -16.441 -8.977 -9.961 1.00 94.56 93 ASN A N 1
ATOM 777 C CA . ASN A 1 93 ? -15.241 -8.377 -10.538 1.00 94.56 93 ASN A CA 1
ATOM 778 C C . ASN A 1 93 ? -15.148 -8.844 -11.995 1.00 94.56 93 ASN A C 1
ATOM 780 O O . ASN A 1 93 ? -15.013 -10.041 -12.243 1.00 94.56 93 ASN A O 1
ATOM 784 N N . VAL A 1 94 ? -15.283 -7.912 -12.934 1.00 95.31 94 VAL A N 1
ATOM 785 C CA . VAL A 1 94 ? -15.257 -8.179 -14.381 1.00 95.31 94 VAL A CA 1
ATOM 786 C C . VAL A 1 94 ? -13.906 -7.851 -15.016 1.00 95.31 94 VAL A C 1
ATOM 788 O O . VAL A 1 94 ? -13.768 -7.981 -16.228 1.00 95.31 94 VAL A O 1
ATOM 791 N N . LEU A 1 95 ? -12.930 -7.407 -14.218 1.00 94.38 95 LEU A N 1
ATOM 792 C CA . LEU A 1 95 ? -11.582 -7.114 -14.688 1.00 94.38 95 LEU A CA 1
ATOM 793 C C . LEU A 1 95 ? -10.840 -8.409 -15.043 1.00 94.38 95 LEU A C 1
ATOM 795 O O . LEU A 1 95 ? -10.815 -9.347 -14.244 1.00 94.38 95 LEU A O 1
ATOM 799 N N . ASP A 1 96 ? -10.221 -8.427 -16.219 1.00 93.31 96 ASP A N 1
ATOM 800 C CA . ASP A 1 96 ? -9.263 -9.452 -16.623 1.00 93.31 96 ASP A CA 1
ATOM 801 C C . ASP A 1 96 ? -7.856 -9.007 -16.188 1.00 93.31 96 ASP A C 1
ATOM 803 O O . ASP A 1 96 ? -7.482 -7.845 -16.352 1.00 93.31 96 ASP A O 1
ATOM 807 N N . ASP A 1 97 ? -7.076 -9.908 -15.589 1.00 91.25 97 ASP A N 1
ATOM 808 C CA . ASP A 1 97 ? -5.726 -9.582 -15.120 1.00 91.25 97 ASP A CA 1
ATOM 809 C C . ASP A 1 97 ? -4.764 -9.278 -16.278 1.00 91.25 97 ASP A C 1
ATOM 811 O O . ASP A 1 97 ? -3.788 -8.552 -16.092 1.00 91.25 97 ASP A O 1
ATOM 815 N N . SER A 1 98 ? -5.068 -9.764 -17.483 1.00 91.12 98 SER A N 1
ATOM 816 C CA . SER A 1 98 ? -4.306 -9.464 -18.695 1.00 91.12 98 SER A CA 1
ATOM 817 C C . SER A 1 98 ? -4.476 -8.030 -19.202 1.00 91.12 98 SER A C 1
ATOM 819 O O . SER A 1 98 ? -3.646 -7.581 -19.993 1.00 91.12 98 SER A O 1
ATOM 821 N N . ASP A 1 99 ? -5.483 -7.303 -18.709 1.00 90.25 99 ASP A N 1
ATOM 822 C CA . ASP A 1 99 ? -5.691 -5.882 -19.003 1.00 90.25 99 ASP A CA 1
ATOM 823 C C . ASP A 1 99 ? -4.871 -4.964 -18.070 1.00 90.25 99 ASP A C 1
ATOM 825 O O . ASP A 1 99 ? -4.897 -3.741 -18.210 1.00 90.25 99 ASP A O 1
ATOM 829 N N . LEU A 1 100 ? -4.138 -5.524 -17.099 1.00 90.38 100 LEU A N 1
ATOM 830 C CA . LEU A 1 100 ? -3.302 -4.753 -16.182 1.00 90.38 100 LEU A CA 1
ATOM 831 C C . LEU A 1 100 ? -1.949 -4.420 -16.813 1.00 90.38 100 LEU A C 1
ATOM 833 O O . LEU A 1 100 ? -1.018 -5.227 -16.812 1.00 90.38 100 LEU A O 1
ATOM 837 N N . GLU A 1 101 ? -1.826 -3.186 -17.295 1.00 85.88 101 GLU A N 1
ATOM 838 C CA . GLU A 1 101 ? -0.572 -2.642 -17.813 1.00 85.88 101 GLU A CA 1
ATOM 839 C C . GLU A 1 101 ? 0.079 -1.666 -16.819 1.00 85.88 101 GLU A C 1
ATOM 841 O O . GLU A 1 101 ? -0.550 -0.749 -16.282 1.00 85.88 101 GLU A O 1
ATOM 846 N N . GLU A 1 102 ? 1.381 -1.842 -16.576 1.00 80.81 102 GLU A N 1
ATOM 847 C CA . GLU A 1 102 ? 2.144 -0.924 -15.731 1.00 80.81 102 GLU A CA 1
ATOM 848 C C . GLU A 1 102 ? 2.141 0.490 -16.336 1.00 80.81 102 GLU A C 1
ATOM 850 O O . GLU A 1 102 ? 2.517 0.704 -17.490 1.00 80.81 102 GLU A O 1
ATOM 855 N N . GLY A 1 103 ? 1.752 1.477 -15.529 1.00 77.31 103 GLY A N 1
ATOM 856 C CA . GLY A 1 103 ? 1.701 2.878 -15.944 1.00 77.31 103 GLY A CA 1
ATOM 857 C C . GLY A 1 103 ? 0.414 3.284 -16.663 1.00 77.31 103 GLY A C 1
ATOM 858 O O . GLY A 1 103 ? 0.291 4.459 -17.019 1.00 77.31 103 GLY A O 1
ATOM 859 N N . ASP A 1 104 ? -0.547 2.373 -16.834 1.00 84.25 104 ASP A N 1
ATOM 860 C CA . ASP A 1 104 ? -1.881 2.724 -17.314 1.00 84.25 104 ASP A CA 1
ATOM 861 C C . ASP A 1 104 ? -2.609 3.602 -16.269 1.00 84.25 104 ASP A C 1
ATOM 863 O O . ASP A 1 104 ? -2.787 3.190 -15.114 1.00 84.25 104 ASP A O 1
ATOM 867 N N . PRO A 1 105 ? -3.022 4.836 -16.623 1.00 78.06 105 PRO A N 1
ATOM 868 C CA . PRO A 1 105 ? -3.771 5.698 -15.715 1.00 78.06 105 PRO A CA 1
ATOM 869 C C . PRO A 1 105 ? -5.125 5.115 -15.290 1.00 78.06 105 PRO A C 1
ATOM 871 O O . PRO A 1 105 ? -5.598 5.456 -14.203 1.00 78.06 105 PRO A O 1
ATOM 874 N N . ASP A 1 106 ? -5.741 4.247 -16.094 1.00 79.44 106 ASP A N 1
ATOM 875 C CA . ASP A 1 106 ? -7.043 3.653 -15.786 1.00 79.44 106 ASP A CA 1
ATOM 876 C C . ASP A 1 106 ? -6.930 2.608 -14.663 1.00 79.44 106 ASP A C 1
ATOM 878 O O . ASP A 1 106 ? -7.847 2.475 -13.847 1.00 79.44 106 ASP A O 1
ATOM 882 N N . VAL A 1 107 ? -5.754 1.985 -14.522 1.00 82.44 107 VAL A N 1
ATOM 883 C CA . VAL A 1 107 ? -5.395 1.056 -13.434 1.00 82.44 107 VAL A CA 1
ATOM 884 C C . VAL A 1 107 ? -5.155 1.787 -12.099 1.00 82.44 107 VAL A C 1
ATOM 886 O O . VAL A 1 107 ? -5.160 1.170 -11.029 1.00 82.44 107 VAL A O 1
ATOM 889 N N . SER A 1 108 ? -4.992 3.118 -12.115 1.00 88.62 108 SER A N 1
ATOM 890 C CA . SER A 1 108 ? -4.842 3.911 -10.890 1.00 88.62 108 SER A CA 1
ATOM 891 C C . SER A 1 108 ? -6.101 3.855 -10.032 1.00 88.62 108 SER A C 1
ATOM 893 O O . SER A 1 108 ? -7.191 4.190 -10.485 1.00 88.62 108 SER A O 1
ATOM 895 N N . CYS A 1 109 ? -5.949 3.586 -8.734 1.00 91.69 109 CYS A N 1
ATOM 896 C CA . CYS A 1 109 ? -7.069 3.592 -7.795 1.00 91.69 109 CYS A CA 1
ATOM 897 C C . CYS A 1 109 ? -7.840 4.926 -7.819 1.00 91.69 109 CYS A C 1
ATOM 899 O O . CYS A 1 109 ? -9.056 4.929 -7.656 1.00 91.69 109 CYS A O 1
ATOM 901 N N . CYS A 1 110 ? -7.155 6.056 -8.059 1.00 91.75 110 CYS A N 1
ATOM 902 C CA . CYS A 1 110 ? -7.790 7.375 -8.111 1.00 91.75 110 CYS A CA 1
ATOM 903 C C . CYS A 1 110 ? -8.701 7.584 -9.334 1.00 91.75 110 CYS A C 1
ATOM 905 O O . CYS A 1 110 ? -9.608 8.421 -9.271 1.00 91.75 110 CYS A O 1
ATOM 907 N N . SER A 1 111 ? -8.517 6.820 -10.419 1.00 90.69 111 SER A N 1
ATOM 908 C CA . SER A 1 111 ? -9.364 6.923 -11.618 1.00 90.69 111 SER A CA 1
ATOM 909 C C . SER A 1 111 ? -10.845 6.758 -11.246 1.00 90.69 111 SER A C 1
ATOM 911 O O . SER A 1 111 ? -11.697 7.552 -11.657 1.00 90.69 111 SER A O 1
ATOM 913 N N . CYS A 1 112 ? -11.122 5.807 -10.347 1.00 91.06 112 CYS A N 1
ATOM 914 C CA . CYS A 1 112 ? -12.459 5.475 -9.867 1.00 91.06 112 CYS A CA 1
ATOM 915 C C . CYS A 1 112 ? -12.708 5.861 -8.399 1.00 91.06 112 CYS A C 1
ATOM 917 O O . CYS A 1 112 ? -13.820 6.266 -8.072 1.00 91.06 112 CYS A O 1
ATOM 919 N N . HIS A 1 113 ? -11.712 5.785 -7.511 1.00 92.38 113 HIS A N 1
ATOM 920 C CA . HIS A 1 113 ? -11.823 6.189 -6.104 1.00 92.38 113 HIS A CA 1
ATOM 921 C C . HIS A 1 113 ? -11.245 7.588 -5.897 1.00 92.38 113 HIS A C 1
ATOM 923 O O . HIS A 1 113 ? -10.070 7.752 -5.593 1.00 92.38 113 HIS A O 1
ATOM 929 N N . ASN A 1 114 ? -12.076 8.617 -6.030 1.00 90.94 114 ASN A N 1
ATOM 930 C CA . ASN A 1 114 ? -11.655 10.012 -5.895 1.00 90.94 114 ASN A CA 1
ATOM 931 C C . ASN A 1 114 ? -12.511 10.772 -4.873 1.00 90.94 114 ASN A C 1
ATOM 933 O O . ASN A 1 114 ? -13.429 10.236 -4.257 1.00 90.94 114 ASN A O 1
ATOM 937 N N . SER A 1 115 ? -12.236 12.063 -4.697 1.00 87.62 115 SER A N 1
ATOM 938 C CA . SER A 1 115 ? -12.906 12.915 -3.707 1.00 87.62 115 SER A CA 1
ATOM 939 C C . SER A 1 115 ? -14.425 13.049 -3.897 1.00 87.62 115 SER A C 1
ATOM 941 O O . SER A 1 115 ? -15.125 13.507 -2.988 1.00 87.62 115 SER A O 1
ATOM 943 N N . LYS A 1 116 ? -14.950 12.664 -5.067 1.00 87.88 116 LYS A N 1
ATOM 944 C CA . LYS A 1 116 ? -16.374 12.753 -5.420 1.00 87.88 116 LYS A CA 1
ATOM 945 C C 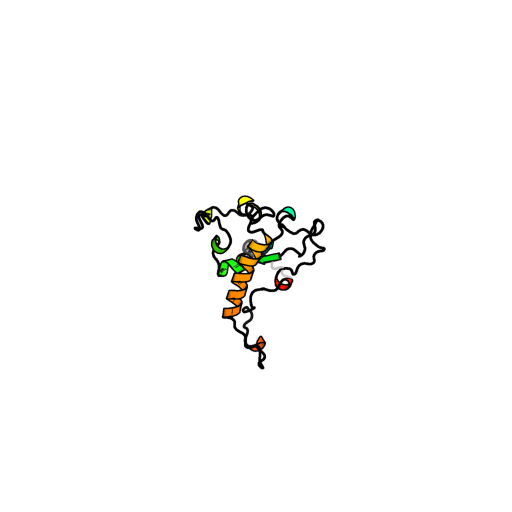. LYS A 1 116 ? -17.098 11.412 -5.333 1.00 87.88 116 LYS A C 1
ATOM 947 O O . LYS A 1 116 ? -18.324 11.393 -5.463 1.00 87.88 116 LYS A O 1
ATOM 952 N N . THR A 1 117 ? -16.386 10.304 -5.141 1.00 89.25 117 THR A N 1
ATOM 953 C CA . THR A 1 117 ? -16.994 8.974 -5.078 1.00 89.25 117 THR A CA 1
ATOM 954 C C . THR A 1 117 ? -17.436 8.620 -3.666 1.00 89.25 117 THR A C 1
ATOM 956 O O . THR A 1 117 ? -17.012 9.209 -2.676 1.00 89.25 117 THR A O 1
ATOM 959 N N . LYS A 1 118 ? -18.365 7.662 -3.568 1.00 88.94 118 LYS A N 1
ATOM 960 C CA . LYS A 1 118 ? -18.918 7.223 -2.279 1.00 88.94 118 LYS A CA 1
ATOM 961 C C . LYS A 1 118 ? -17.860 6.546 -1.403 1.00 88.94 118 LYS A C 1
ATOM 963 O O . LYS A 1 118 ? -17.868 6.737 -0.193 1.00 88.94 118 LYS A O 1
ATOM 968 N N . ILE A 1 119 ? -17.012 5.734 -2.026 1.00 90.94 119 ILE A N 1
ATOM 969 C CA . ILE A 1 119 ? -15.798 5.188 -1.424 1.00 90.94 119 ILE A CA 1
ATOM 970 C C . ILE A 1 119 ? -14.668 6.008 -2.029 1.00 90.94 119 ILE A C 1
ATOM 972 O O . ILE A 1 119 ? -14.372 5.853 -3.217 1.00 90.94 119 ILE A O 1
ATOM 976 N N . ASP A 1 120 ? -14.131 6.941 -1.249 1.00 92.00 120 ASP A N 1
ATOM 977 C CA . ASP A 1 120 ? -12.995 7.753 -1.676 1.00 92.00 120 ASP A CA 1
ATOM 978 C C . ASP A 1 120 ? -11.689 6.945 -1.608 1.00 92.00 120 ASP A C 1
ATOM 980 O O . ASP A 1 120 ? -11.662 5.803 -1.138 1.00 92.00 120 ASP A O 1
ATOM 984 N N . LEU A 1 121 ? -10.599 7.542 -2.090 1.00 93.00 121 LEU A N 1
ATOM 985 C CA . LEU A 1 121 ? -9.299 6.882 -2.154 1.00 93.00 121 LEU A CA 1
ATOM 986 C C . LEU A 1 121 ? -8.773 6.442 -0.779 1.00 93.00 121 LEU A C 1
ATOM 988 O O . LEU A 1 121 ? -8.186 5.369 -0.653 1.00 93.00 121 LEU A O 1
ATOM 992 N N . GLU A 1 122 ? -8.971 7.265 0.257 1.00 92.50 122 GLU A N 1
ATOM 993 C CA . GLU A 1 122 ? -8.509 6.957 1.615 1.00 92.50 122 GLU A CA 1
ATOM 994 C C . GLU A 1 122 ? -9.235 5.726 2.164 1.00 92.50 122 GLU A C 1
ATOM 996 O O . GLU A 1 122 ? -8.592 4.808 2.675 1.00 92.50 122 GLU A O 1
ATOM 1001 N N . HIS A 1 123 ? -10.563 5.689 2.033 1.00 93.56 123 HIS A N 1
ATOM 1002 C CA . HIS A 1 123 ? -11.359 4.552 2.480 1.00 93.56 123 HIS A CA 1
ATOM 1003 C C . HIS A 1 123 ? -11.056 3.301 1.658 1.00 93.56 123 HIS A C 1
ATOM 1005 O O . HIS A 1 123 ? -10.903 2.242 2.253 1.00 93.56 123 HIS A O 1
ATOM 1011 N N . ALA A 1 124 ? -10.884 3.409 0.336 1.00 94.69 124 ALA A N 1
ATOM 1012 C CA . ALA A 1 124 ? -10.528 2.268 -0.509 1.00 94.69 124 ALA A CA 1
ATOM 1013 C C . ALA A 1 124 ? -9.225 1.594 -0.042 1.00 94.69 124 ALA A C 1
ATOM 1015 O O . ALA A 1 124 ? -9.198 0.383 0.177 1.00 94.69 124 ALA A O 1
ATOM 1016 N N . PHE A 1 125 ? -8.166 2.379 0.202 1.00 95.56 125 PHE A N 1
ATOM 1017 C CA . PHE A 1 125 ? -6.905 1.847 0.726 1.00 95.56 125 PHE A CA 1
ATOM 1018 C C . PHE A 1 125 ? -7.044 1.282 2.140 1.00 95.56 125 PHE A C 1
ATOM 1020 O O . PHE A 1 125 ? -6.531 0.202 2.430 1.00 95.56 125 PHE A O 1
ATOM 1027 N N . HIS A 1 126 ? -7.707 1.997 3.050 1.00 95.62 126 HIS A N 1
ATOM 1028 C CA . HIS A 1 126 ? -7.834 1.528 4.427 1.00 95.62 126 HIS A CA 1
ATOM 1029 C C . HIS A 1 126 ? -8.692 0.264 4.531 1.00 95.62 126 HIS A C 1
ATOM 1031 O O . HIS A 1 126 ? -8.305 -0.659 5.248 1.00 95.62 126 HIS A O 1
ATOM 1037 N N . ASP A 1 127 ? -9.800 0.184 3.800 1.00 94.94 127 ASP A N 1
ATOM 1038 C CA . ASP A 1 127 ? -10.683 -0.978 3.820 1.00 94.94 127 ASP A CA 1
ATOM 1039 C C . ASP A 1 127 ? -10.001 -2.200 3.202 1.00 94.94 127 ASP A C 1
ATOM 1041 O O . ASP A 1 127 ? -10.094 -3.283 3.774 1.00 94.94 127 ASP A O 1
ATOM 1045 N N . LEU A 1 128 ? -9.257 -2.044 2.102 1.00 94.94 128 LEU A N 1
ATOM 1046 C CA . LEU A 1 128 ? -8.551 -3.156 1.467 1.00 94.94 128 LEU A CA 1
ATOM 1047 C C . LEU A 1 128 ? -7.307 -3.584 2.268 1.00 94.94 128 LEU A C 1
ATOM 1049 O O . LEU A 1 128 ? -7.207 -4.723 2.734 1.00 94.94 128 LEU A O 1
ATOM 1053 N N . CYS A 1 129 ? -6.358 -2.667 2.475 1.00 95.56 129 CYS A N 1
ATOM 1054 C CA . CYS A 1 129 ? -5.047 -3.002 3.028 1.00 95.56 129 CYS A CA 1
ATOM 1055 C C . CYS A 1 129 ? -5.128 -3.348 4.521 1.00 95.56 129 CYS A C 1
ATOM 1057 O O . CYS A 1 129 ? -4.579 -4.358 4.967 1.00 95.56 129 CYS A O 1
ATOM 1059 N N . ILE A 1 130 ? -5.816 -2.524 5.326 1.00 95.75 130 ILE A N 1
ATOM 1060 C CA . ILE A 1 130 ? -5.837 -2.725 6.783 1.00 95.75 130 ILE A CA 1
ATOM 1061 C C . ILE A 1 130 ? -6.667 -3.960 7.137 1.00 95.75 130 ILE A C 1
ATOM 1063 O O . ILE A 1 130 ? -6.276 -4.68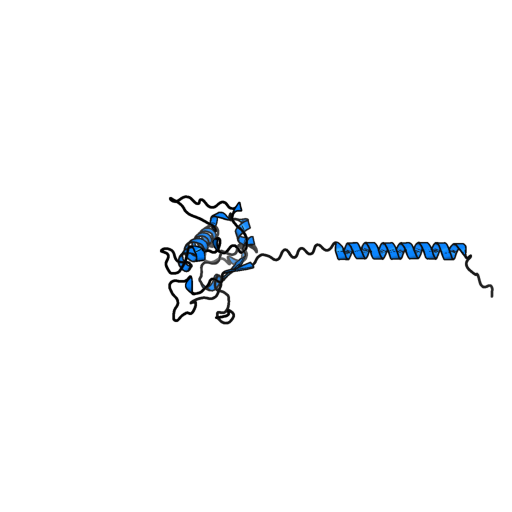0 8.057 1.00 95.75 130 ILE A O 1
ATOM 1067 N N . SER A 1 131 ? -7.760 -4.246 6.424 1.00 94.00 131 SER A N 1
ATOM 1068 C CA . SER A 1 131 ? -8.571 -5.444 6.691 1.00 94.00 131 SER A CA 1
ATOM 1069 C C . SER A 1 131 ? -7.765 -6.724 6.476 1.00 94.00 131 SER A C 1
ATOM 1071 O O . SER A 1 131 ? -7.660 -7.528 7.407 1.00 94.00 131 SER A O 1
ATOM 1073 N N . CYS A 1 132 ? -7.093 -6.861 5.326 1.00 93.25 132 CYS A N 1
ATOM 1074 C CA . CYS A 1 132 ? -6.190 -7.985 5.057 1.00 93.25 132 CYS A CA 1
ATOM 1075 C C . CYS A 1 132 ? -5.090 -8.095 6.130 1.00 93.25 132 CYS A C 1
ATOM 1077 O O . CYS A 1 132 ? -4.876 -9.153 6.730 1.00 93.25 132 CYS A O 1
ATOM 1079 N N . HIS A 1 133 ? -4.435 -6.981 6.477 1.00 93.06 133 HIS A N 1
ATOM 1080 C CA . HIS A 1 133 ? -3.377 -6.979 7.491 1.00 93.06 133 HIS A CA 1
ATOM 1081 C C . HIS A 1 133 ? -3.884 -7.340 8.898 1.00 93.06 133 HIS A C 1
ATOM 1083 O O . HIS A 1 133 ? -3.179 -7.977 9.684 1.00 93.06 133 HIS A O 1
ATOM 1089 N N . GLN A 1 134 ? -5.109 -6.960 9.257 1.00 90.81 134 GLN A N 1
ATOM 1090 C CA . GLN A 1 134 ? -5.720 -7.361 10.525 1.00 90.81 134 GLN A CA 1
ATOM 1091 C C . GLN A 1 134 ? -6.041 -8.856 10.556 1.00 90.81 134 GLN A C 1
ATOM 1093 O O . GLN A 1 134 ? -5.891 -9.496 11.602 1.00 90.81 134 GLN A O 1
ATOM 1098 N N . GLU A 1 135 ? -6.485 -9.420 9.437 1.00 86.69 135 GLU A N 1
ATOM 1099 C CA . GLU A 1 135 ? -6.738 -10.853 9.309 1.00 86.69 135 GLU A CA 1
ATOM 1100 C C . GLU A 1 135 ? -5.447 -11.658 9.400 1.00 86.69 135 GLU A C 1
ATOM 1102 O O . GLU A 1 135 ? -5.377 -12.611 10.186 1.00 86.69 135 GLU A O 1
ATOM 1107 N N . SER A 1 136 ? -4.387 -11.210 8.725 1.00 81.94 136 SER A N 1
ATOM 1108 C CA . SER A 1 136 ? -3.074 -11.841 8.834 1.00 81.94 136 SER A CA 1
ATOM 1109 C C . SER A 1 136 ? -2.549 -11.790 10.276 1.00 81.94 136 SER A C 1
ATOM 1111 O O . SER A 1 136 ? -2.080 -12.807 10.783 1.00 81.94 136 SER A O 1
ATOM 1113 N N . LYS A 1 137 ? -2.747 -10.690 11.026 1.00 74.75 137 LYS A N 1
ATOM 1114 C CA . LYS A 1 137 ? -2.398 -10.617 12.465 1.00 74.75 137 LYS A CA 1
ATOM 1115 C C . LYS A 1 137 ? -3.108 -11.650 13.337 1.00 74.75 137 LYS A C 1
ATOM 1117 O O . LYS A 1 137 ? -2.501 -12.148 14.286 1.00 74.75 137 LYS A O 1
ATOM 1122 N N . LYS A 1 138 ? -4.379 -11.971 13.063 1.00 70.75 138 LYS A N 1
ATOM 1123 C CA . LYS A 1 138 ? -5.138 -12.967 13.849 1.00 70.75 138 LYS A CA 1
ATOM 1124 C C . LYS A 1 138 ? -4.527 -14.363 13.723 1.00 70.75 138 LYS A C 1
ATOM 1126 O O . LYS A 1 138 ? -4.508 -15.098 14.710 1.00 70.75 138 LYS A O 1
ATOM 1131 N N . LYS A 1 139 ? -3.981 -14.698 12.547 1.00 61.69 139 LYS A N 1
ATOM 1132 C CA . LYS A 1 139 ? -3.258 -15.957 12.295 1.00 61.69 139 LYS A CA 1
ATOM 1133 C C . LYS A 1 139 ? -2.033 -16.110 13.207 1.00 61.69 139 LYS A C 1
ATOM 1135 O O . LYS A 1 139 ? -1.719 -17.222 13.617 1.00 61.69 139 LYS A O 1
ATOM 1140 N N . TYR A 1 140 ? -1.406 -14.998 13.594 1.00 58.59 140 TYR A N 1
ATOM 1141 C CA . TYR A 1 140 ? -0.201 -14.953 14.427 1.00 58.59 140 TYR A CA 1
ATOM 1142 C C . TYR A 1 140 ? -0.471 -14.596 15.898 1.00 58.59 140 TYR A C 1
ATOM 1144 O O . TYR A 1 140 ? 0.355 -13.926 16.506 1.00 58.59 140 TYR A O 1
ATOM 1152 N N . TRP A 1 141 ? -1.605 -14.988 16.502 1.00 55.84 141 TRP A N 1
ATOM 1153 C CA . TRP A 1 141 ? -1.930 -14.649 17.903 1.00 55.84 141 TRP A CA 1
ATOM 1154 C C . TRP A 1 141 ? -0.740 -14.843 18.870 1.00 55.84 141 TRP A C 1
ATOM 1156 O O . TRP A 1 141 ? -0.384 -15.962 19.243 1.00 55.84 141 TRP A O 1
ATOM 1166 N N . ILE A 1 142 ? -0.152 -13.725 19.319 1.00 57.72 142 ILE A N 1
ATOM 1167 C CA . ILE A 1 142 ? 0.950 -13.705 20.286 1.00 57.72 142 ILE A CA 1
ATOM 1168 C C . ILE A 1 142 ? 0.372 -13.459 21.690 1.00 57.72 142 ILE A C 1
ATOM 1170 O O . ILE A 1 142 ? -0.152 -12.368 21.952 1.00 57.72 142 ILE A O 1
ATOM 1174 N N . PRO A 1 143 ? 0.476 -14.406 22.642 1.00 55.38 143 PRO A N 1
ATOM 1175 C CA . PRO A 1 143 ? -0.001 -14.187 24.003 1.00 55.38 143 PRO A CA 1
ATOM 1176 C C . PRO A 1 143 ? 0.818 -13.081 24.692 1.00 55.38 143 PRO A C 1
ATOM 1178 O O . PRO A 1 143 ? 1.996 -13.241 24.998 1.00 55.38 143 PRO A O 1
ATOM 1181 N N . ARG A 1 144 ? 0.178 -11.939 24.986 1.00 57.78 144 ARG A N 1
ATOM 1182 C CA . ARG A 1 144 ? 0.826 -10.753 25.589 1.00 57.78 144 ARG A CA 1
ATOM 1183 C C . ARG A 1 144 ? 1.272 -10.908 27.052 1.00 57.78 144 ARG A C 1
ATOM 1185 O O . ARG A 1 144 ? 1.862 -9.976 27.593 1.00 57.78 144 ARG A O 1
ATOM 1192 N N . LYS A 1 145 ? 1.003 -12.031 27.727 1.00 46.84 145 LYS A N 1
ATOM 1193 C CA . LY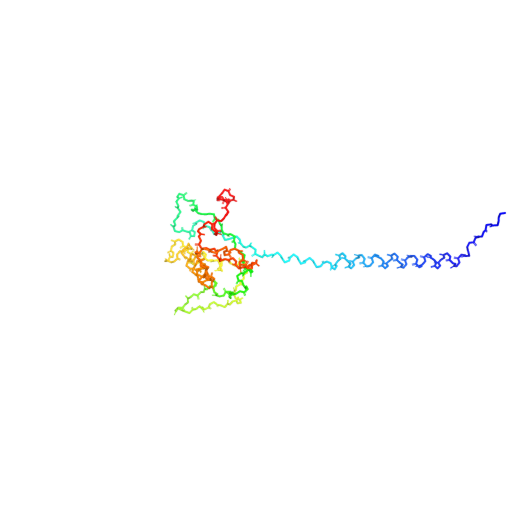S A 1 145 ? 1.353 -12.209 29.148 1.00 46.84 145 LYS A CA 1
ATOM 1194 C C . LYS A 1 145 ? 2.537 -13.159 29.342 1.00 46.84 145 LYS A C 1
ATOM 1196 O O . LYS A 1 145 ? 2.396 -14.366 29.210 1.00 46.84 145 LYS A O 1
ATOM 1201 N N . GLY A 1 146 ? 3.667 -12.588 29.765 1.00 53.16 146 GLY A N 1
ATOM 1202 C CA . GLY A 1 146 ? 4.654 -13.267 30.615 1.00 53.16 146 GLY A CA 1
ATOM 1203 C C . GLY A 1 146 ? 5.795 -14.029 29.940 1.00 53.16 146 GLY A C 1
ATOM 1204 O O . GLY A 1 146 ? 6.663 -14.516 30.655 1.00 53.16 146 GLY A O 1
ATOM 1205 N N . ILE A 1 147 ? 5.853 -14.116 28.610 1.00 57.72 147 ILE A N 1
ATOM 1206 C CA . ILE A 1 147 ? 6.936 -14.810 27.892 1.00 57.72 147 ILE A CA 1
ATOM 1207 C C . ILE A 1 147 ? 7.545 -13.849 26.867 1.00 57.72 147 ILE A C 1
ATOM 1209 O O . ILE A 1 147 ? 6.822 -13.089 26.220 1.00 57.72 147 ILE A O 1
ATOM 1213 N N . GLN A 1 148 ? 8.878 -13.853 26.738 1.00 57.03 148 GLN A N 1
ATOM 1214 C CA . GLN A 1 148 ? 9.612 -13.160 25.672 1.00 57.03 148 GLN A CA 1
ATOM 1215 C C . GLN A 1 148 ? 9.192 -13.734 24.311 1.00 57.03 148 GLN A C 1
ATOM 1217 O O . GLN A 1 148 ? 9.860 -14.582 23.735 1.00 57.03 148 GLN A O 1
ATOM 1222 N N . TRP A 1 149 ? 8.063 -13.268 23.786 1.00 58.09 149 TRP A N 1
ATOM 1223 C CA . TRP A 1 149 ? 7.512 -13.681 22.496 1.00 58.09 149 TRP A CA 1
ATOM 1224 C C . TRP A 1 149 ? 8.478 -13.430 21.332 1.00 58.09 149 TRP A C 1
ATOM 1226 O O . TRP A 1 149 ? 8.478 -14.173 20.358 1.00 58.09 149 TRP A O 1
ATOM 1236 N N . LYS A 1 150 ? 9.371 -12.442 21.475 1.00 54.44 150 LYS A N 1
ATOM 1237 C CA . LYS A 1 150 ? 10.455 -12.167 20.523 1.00 54.44 150 LYS A CA 1
ATOM 1238 C C . LYS A 1 150 ? 11.432 -13.338 20.338 1.00 54.44 150 LYS A C 1
ATOM 1240 O O . LYS A 1 150 ? 12.162 -13.332 19.361 1.00 54.44 150 LYS A O 1
ATOM 1245 N N . ALA A 1 151 ? 11.459 -14.315 21.249 1.00 56.50 151 ALA A N 1
ATOM 1246 C CA . ALA A 1 151 ? 12.313 -15.498 21.137 1.00 56.50 151 ALA A CA 1
ATOM 1247 C C . ALA A 1 151 ? 11.725 -16.605 20.238 1.00 56.50 151 ALA A C 1
ATOM 1249 O O . ALA A 1 151 ? 12.443 -17.545 19.912 1.00 56.50 151 ALA A O 1
ATOM 1250 N N . PHE A 1 152 ? 10.445 -16.509 19.852 1.00 56.28 152 PHE A N 1
ATOM 1251 C CA . PHE A 1 152 ? 9.747 -17.533 19.061 1.00 56.28 152 PHE A CA 1
ATOM 1252 C C . PHE A 1 152 ? 9.376 -17.091 17.643 1.00 56.28 152 PHE A C 1
ATOM 1254 O O . PHE A 1 152 ? 8.966 -17.935 16.858 1.00 56.28 152 PHE A O 1
ATOM 1261 N N . LEU A 1 153 ? 9.526 -15.805 17.309 1.00 56.12 153 LEU A N 1
ATOM 1262 C CA . LEU A 1 153 ? 9.318 -15.327 15.944 1.00 56.12 153 LEU A CA 1
ATOM 1263 C C . LEU A 1 153 ? 10.556 -15.645 15.110 1.00 56.12 153 LEU A C 1
ATOM 1265 O O . LEU A 1 153 ? 11.646 -15.143 15.404 1.00 56.12 153 LEU A O 1
ATOM 1269 N N . GLN A 1 154 ? 10.391 -16.469 14.076 1.00 55.41 154 GLN A N 1
ATOM 1270 C CA . GLN A 1 154 ? 11.425 -16.603 13.056 1.00 55.41 154 GLN A CA 1
ATOM 1271 C C . GLN A 1 154 ? 11.561 -15.275 12.304 1.00 55.41 154 GLN A C 1
ATOM 1273 O O . GLN A 1 154 ? 10.599 -14.522 12.128 1.00 55.41 154 GLN A O 1
ATOM 1278 N N . SER A 1 155 ? 12.785 -14.955 11.884 1.00 43.72 155 SER A N 1
ATOM 1279 C CA . SER A 1 155 ? 13.066 -13.800 11.032 1.00 43.72 155 SER A CA 1
ATOM 1280 C C . SER A 1 155 ? 12.243 -13.918 9.742 1.00 43.72 155 SER A C 1
ATOM 1282 O O . SER A 1 155 ? 12.594 -14.716 8.879 1.00 43.72 155 SER A O 1
ATOM 1284 N N . GLY A 1 156 ? 11.134 -13.180 9.653 1.00 51.22 156 GLY A N 1
ATOM 1285 C CA . GLY A 1 156 ? 10.173 -13.253 8.544 1.00 51.22 156 GLY A CA 1
ATOM 1286 C C . GLY A 1 156 ? 8.702 -13.197 8.976 1.00 51.22 156 GLY A C 1
ATOM 1287 O O . GLY A 1 156 ? 7.852 -12.817 8.186 1.00 51.22 156 GLY A O 1
ATOM 1288 N N . GLU A 1 157 ? 8.388 -13.485 10.242 1.00 57.41 157 GLU A N 1
ATOM 1289 C CA . GLU A 1 157 ? 7.005 -13.547 10.752 1.00 57.41 157 GLU A CA 1
ATOM 1290 C C . GLU A 1 157 ? 6.560 -12.240 11.433 1.00 57.41 157 GLU A C 1
ATOM 1292 O O . GLU A 1 157 ? 5.953 -12.243 12.508 1.00 57.41 157 GLU A O 1
ATOM 1297 N N . MET A 1 158 ? 6.909 -11.081 10.866 1.00 62.84 158 MET A N 1
ATOM 1298 C CA . MET A 1 158 ? 6.426 -9.821 11.431 1.00 62.84 158 MET A CA 1
ATOM 1299 C C . MET A 1 158 ? 4.948 -9.613 11.075 1.00 62.84 158 MET A C 1
ATOM 1301 O O . MET A 1 158 ? 4.568 -9.766 9.916 1.00 62.84 158 ME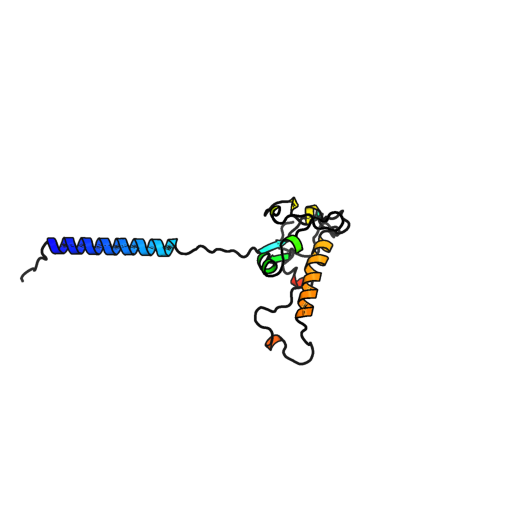T A O 1
ATOM 1305 N N . PRO A 1 159 ? 4.095 -9.259 12.052 1.00 75.12 159 PRO A N 1
ATOM 1306 C CA . PRO A 1 159 ? 2.693 -8.985 11.782 1.00 75.12 159 PRO A CA 1
ATOM 1307 C C . PRO A 1 159 ? 2.569 -7.780 10.840 1.00 75.12 159 PRO A C 1
ATOM 1309 O O . PRO A 1 159 ? 3.164 -6.737 11.114 1.00 75.12 159 PRO A O 1
ATOM 1312 N N . ALA A 1 160 ? 1.781 -7.918 9.769 1.00 88.25 160 ALA A N 1
ATOM 1313 C CA . ALA A 1 160 ? 1.587 -6.880 8.753 1.00 88.25 160 ALA A CA 1
ATOM 1314 C C . ALA A 1 160 ? 1.161 -5.531 9.374 1.00 88.25 160 ALA A C 1
ATOM 1316 O O . ALA A 1 160 ? 0.487 -5.525 10.403 1.00 88.25 160 ALA A O 1
ATOM 1317 N N . PRO A 1 161 ? 1.537 -4.370 8.822 1.00 91.75 161 PRO A N 1
ATOM 1318 C CA . PRO A 1 161 ? 1.295 -3.082 9.473 1.00 91.75 161 PRO A CA 1
ATOM 1319 C C . PRO A 1 161 ? -0.206 -2.752 9.547 1.00 91.75 161 PRO A C 1
ATOM 1321 O O . PRO A 1 161 ? -0.931 -2.887 8.570 1.00 91.75 161 PRO A O 1
ATOM 1324 N N . THR A 1 162 ? -0.709 -2.308 10.701 1.00 92.69 162 THR A N 1
ATOM 1325 C CA . THR A 1 162 ? -2.126 -1.884 10.846 1.00 92.69 162 THR A CA 1
ATOM 1326 C C . THR A 1 162 ? -2.283 -0.541 11.548 1.00 92.69 162 THR A C 1
ATOM 1328 O O . THR A 1 162 ? -3.405 -0.069 11.724 1.00 92.69 162 THR A O 1
ATOM 1331 N N . LEU A 1 163 ? -1.196 0.046 12.045 1.00 92.81 163 LEU A N 1
ATOM 1332 C CA . LEU A 1 163 ? -1.209 1.370 12.654 1.00 92.81 163 LEU A CA 1
ATOM 1333 C C . LEU A 1 163 ? -0.749 2.410 11.637 1.00 92.81 163 LEU A C 1
ATOM 1335 O O . LEU A 1 163 ? 0.110 2.140 10.804 1.00 92.81 163 LEU A O 1
ATOM 1339 N N . CYS A 1 164 ? -1.258 3.638 11.754 1.00 92.50 164 CYS A N 1
ATOM 1340 C CA . CYS A 1 164 ? -0.983 4.696 10.778 1.00 92.50 164 CYS A CA 1
ATOM 1341 C C . CYS A 1 164 ? 0.522 4.909 10.537 1.00 92.50 164 CYS A C 1
ATOM 1343 O O . CYS A 1 164 ? 0.948 5.061 9.402 1.00 92.50 164 CYS A O 1
ATOM 1345 N N . GLY A 1 165 ? 1.327 4.922 11.605 1.00 91.75 165 GLY A N 1
ATOM 1346 C CA . GLY A 1 165 ? 2.776 5.139 11.519 1.00 91.75 165 GLY A CA 1
ATOM 1347 C C . GLY A 1 165 ? 3.588 3.906 11.120 1.00 91.75 165 GLY A C 1
ATOM 1348 O O . GLY A 1 165 ? 4.798 4.021 11.003 1.00 91.75 165 GLY A O 1
ATOM 1349 N N . GLU A 1 166 ? 2.953 2.744 10.948 1.00 91.81 166 GLU A N 1
ATOM 1350 C CA . GLU A 1 166 ? 3.609 1.550 10.402 1.00 91.81 166 GLU A CA 1
ATOM 1351 C C . GLU A 1 166 ? 3.565 1.553 8.862 1.00 91.81 166 GLU A C 1
ATOM 1353 O O . GLU A 1 166 ? 4.473 1.015 8.241 1.00 91.81 166 GLU A O 1
ATOM 1358 N N . CYS A 1 167 ? 2.559 2.202 8.254 1.00 93.38 167 CYS A N 1
ATOM 1359 C CA . CYS A 1 167 ? 2.473 2.402 6.799 1.00 93.38 167 CYS A CA 1
ATOM 1360 C C . CYS A 1 167 ? 3.027 3.773 6.364 1.00 93.38 167 CYS A C 1
ATOM 1362 O O . CYS A 1 167 ? 3.821 3.872 5.433 1.00 93.38 167 CYS A O 1
ATOM 1364 N N . HIS A 1 168 ? 2.641 4.853 7.055 1.00 93.25 168 HIS A N 1
ATOM 1365 C CA . HIS A 1 168 ? 3.057 6.228 6.741 1.00 93.25 168 HIS A CA 1
ATOM 1366 C C . HIS A 1 168 ? 4.372 6.588 7.443 1.00 93.25 168 HIS A C 1
ATOM 1368 O O . HIS A 1 168 ? 4.407 7.440 8.336 1.00 93.25 168 HIS A O 1
ATOM 1374 N N . VAL A 1 169 ? 5.444 5.887 7.075 1.00 89.94 169 VAL A N 1
ATOM 1375 C CA . VAL A 1 169 ? 6.769 6.010 7.710 1.00 89.94 169 VAL A CA 1
ATOM 1376 C C . VAL A 1 169 ? 7.618 7.146 7.141 1.00 89.94 169 VAL A C 1
ATOM 1378 O O . VAL A 1 169 ? 8.559 7.591 7.794 1.00 89.94 169 VAL A O 1
ATOM 1381 N N . LEU A 1 170 ? 7.297 7.623 5.935 1.00 86.44 170 LEU A N 1
ATOM 1382 C CA . LEU A 1 170 ? 8.055 8.687 5.281 1.00 86.44 170 LEU A CA 1
ATOM 1383 C C . LEU A 1 170 ? 7.848 10.025 5.999 1.00 86.44 170 LEU A C 1
ATOM 1385 O O . LEU A 1 170 ? 6.755 10.326 6.490 1.00 86.44 170 LEU A O 1
ATOM 1389 N N . GLU A 1 171 ? 8.882 10.861 6.039 1.00 74.19 171 GLU A N 1
ATOM 1390 C CA . GLU A 1 171 ? 8.736 12.229 6.529 1.00 74.19 171 GLU A CA 1
ATOM 1391 C C . GLU A 1 171 ? 7.880 13.052 5.554 1.00 74.19 171 GLU A C 1
ATOM 1393 O O . GLU A 1 171 ? 8.020 12.965 4.339 1.00 74.19 171 GLU A O 1
ATOM 1398 N N . LYS A 1 172 ? 6.977 13.888 6.075 1.00 59.66 172 LYS A N 1
ATOM 1399 C CA . LYS A 1 172 ? 6.083 14.721 5.247 1.00 59.66 172 LYS A CA 1
ATOM 1400 C C . LYS A 1 172 ? 6.831 15.788 4.420 1.00 59.66 172 LYS A C 1
ATOM 1402 O O . LYS A 1 172 ? 6.260 16.337 3.488 1.00 59.66 172 LYS A O 1
ATOM 1407 N N . SER A 1 173 ? 8.078 16.097 4.772 1.00 55.03 173 SER A N 1
ATOM 1408 C CA . SER A 1 173 ? 8.927 17.146 4.183 1.00 55.03 173 SER A CA 1
ATOM 1409 C C . SER A 1 173 ? 9.590 16.772 2.852 1.00 55.03 173 SER A C 1
ATOM 1411 O O . SER A 1 173 ? 10.178 17.649 2.225 1.00 55.03 173 SER A O 1
ATOM 1413 N N . THR A 1 174 ? 9.539 15.506 2.426 1.00 52.84 174 THR A N 1
ATOM 1414 C CA . THR A 1 174 ? 10.275 15.007 1.247 1.00 52.84 174 THR A CA 1
ATOM 1415 C C . THR A 1 174 ? 9.432 14.875 -0.022 1.00 52.84 174 THR A C 1
ATOM 1417 O O . THR A 1 174 ? 9.957 14.456 -1.051 1.00 52.84 174 THR A O 1
ATOM 1420 N N . LEU A 1 175 ? 8.147 15.234 0.018 1.00 50.06 175 LEU A N 1
ATOM 1421 C CA . LEU A 1 175 ? 7.264 15.170 -1.147 1.00 50.06 175 LEU A CA 1
ATOM 1422 C C . LEU A 1 175 ? 7.137 16.566 -1.782 1.00 50.06 175 LEU A C 1
ATOM 1424 O O . LEU A 1 175 ? 6.895 17.520 -1.038 1.00 50.06 175 LEU A O 1
ATOM 1428 N N . PRO A 1 176 ? 7.319 16.709 -3.110 1.00 49.91 176 PRO A N 1
ATOM 1429 C CA . PRO A 1 176 ? 7.045 17.969 -3.792 1.00 49.91 176 PRO A CA 1
ATOM 1430 C C . PRO A 1 176 ? 5.565 18.344 -3.619 1.00 49.91 176 PRO A C 1
ATOM 1432 O O . PRO A 1 176 ? 4.707 17.458 -3.619 1.00 49.91 176 PRO A O 1
ATOM 1435 N N . GLU A 1 177 ? 5.316 19.639 -3.392 1.00 47.19 177 GLU A N 1
ATOM 1436 C CA . GLU A 1 177 ? 3.973 20.238 -3.286 1.00 47.19 177 GLU A CA 1
ATOM 1437 C C . GLU A 1 177 ? 3.143 20.026 -4.554 1.00 47.19 177 GLU A C 1
ATOM 1439 O O . GLU A 1 177 ? 3.722 20.133 -5.662 1.00 47.19 177 GLU A O 1
#

Sequence (177 aa):
MILRHRPWKVQEKMYFQKKNFYISLVFILFFAVAGIPTALAQTEEILLNHDIDCFQKNINDKRQRSAVMFPHELHMDQLDCLDCHHIYENGENVLDDSDLEEGDPDVSCCSCHNSKTKIDLEHAFHDLCISCHQESKKKYWIPRKGIQWKAFLQSGEMPAPTLCGECHVLEKSTLPE

Secondary structure (DSSP, 8-state):
----PPPHHHHHHHHHHHHHHHHHHHHHHHHHHHTS--------EEEE---GGG-S--BTTB-SS--EEEEHHHHHTT--HHHHS--EETTEE---GGG--TT-GGGSHHHHSSTTSSS-HHHHHIIIIIHHHHHHHHHT----SSS-GGGT--TT-PPPP-SHHHH--S-GGGS--